Protein AF-A0A6L9GAB2-F1 (afdb_monomer_lite)

Foldseek 3Di:
DDPPPPPPPPPPDPVSVLVPDDPVVVVVVVVVVVVVVVVVVVVVVVVVVVVVLVVLVVVLVCVVPVPDPLVVVLVVCPPDNPHPVNVVSNVVVVVVVVVVVCVPDDPVCPVVVPD

Structure (mmCIF, N/CA/C/O backbone):
data_AF-A0A6L9GAB2-F1
#
_entry.id   AF-A0A6L9GAB2-F1
#
loop_
_atom_site.group_PDB
_atom_site.id
_atom_site.type_symbol
_atom_site.label_atom_id
_atom_site.label_alt_id
_atom_site.label_comp_id
_atom_site.label_asym_id
_atom_site.label_entity_id
_atom_site.label_seq_id
_atom_site.pdbx_PDB_ins_code
_atom_site.Cartn_x
_atom_site.Cartn_y
_atom_site.Cartn_z
_atom_site.occupancy
_atom_site.B_iso_or_equiv
_atom_site.auth_seq_id
_atom_site.auth_comp_id
_atom_site.auth_asym_id
_atom_site.auth_atom_id
_atom_site.pdbx_PDB_model_num
ATOM 1 N N . MET A 1 1 ? -29.663 -18.963 63.032 1.00 56.06 1 MET A N 1
ATOM 2 C CA . MET A 1 1 ? -29.479 -19.322 61.613 1.00 56.06 1 MET A CA 1
ATOM 3 C C . MET A 1 1 ? -28.757 -18.153 60.980 1.00 56.06 1 MET A C 1
ATOM 5 O O . MET A 1 1 ? -29.371 -17.106 60.821 1.00 56.06 1 MET A O 1
ATOM 9 N N . GLU A 1 2 ? -27.445 -18.265 60.782 1.00 55.28 2 GLU A N 1
ATOM 10 C CA . GLU A 1 2 ? -26.687 -17.200 60.122 1.00 55.28 2 GLU A CA 1
ATOM 11 C C . GLU A 1 2 ? -27.086 -17.131 58.642 1.00 55.28 2 GLU A C 1
ATOM 13 O O . GLU A 1 2 ? -27.168 -18.178 57.992 1.00 55.28 2 GLU A O 1
ATOM 18 N N . PRO A 1 3 ? -27.373 -15.938 58.095 1.00 65.50 3 PRO A N 1
ATOM 19 C CA . PRO A 1 3 ? -27.609 -15.794 56.672 1.00 65.50 3 PRO A CA 1
ATOM 20 C C . PRO A 1 3 ? -26.281 -16.012 55.947 1.00 65.50 3 PRO A C 1
ATOM 22 O O . PRO A 1 3 ? -25.336 -15.240 56.102 1.00 65.50 3 PRO A O 1
ATOM 25 N N . ILE A 1 4 ? -26.216 -17.080 55.156 1.00 66.50 4 ILE A N 1
ATOM 26 C CA . ILE A 1 4 ? -25.108 -17.346 54.242 1.00 66.50 4 ILE A CA 1
ATOM 27 C C . ILE A 1 4 ? -25.091 -16.180 53.252 1.00 66.50 4 ILE A C 1
ATOM 29 O O . ILE A 1 4 ? -25.965 -16.080 52.390 1.00 66.50 4 ILE A O 1
ATOM 33 N N . GLN A 1 5 ? -24.156 -15.245 53.423 1.00 61.53 5 GLN A N 1
ATOM 34 C CA . GLN A 1 5 ? -23.977 -14.167 52.462 1.00 61.53 5 GLN A CA 1
ATOM 35 C C . GLN A 1 5 ? -23.556 -14.803 51.140 1.00 61.53 5 GLN A C 1
ATOM 37 O O . GLN A 1 5 ? -22.504 -15.432 51.048 1.00 61.53 5 GLN A O 1
ATOM 42 N N . ALA A 1 6 ? -24.412 -14.684 50.127 1.00 66.25 6 ALA A N 1
ATOM 43 C CA . ALA A 1 6 ? -24.085 -15.103 48.779 1.00 66.25 6 ALA A CA 1
ATOM 44 C C . ALA A 1 6 ? -22.894 -14.266 48.296 1.00 66.25 6 ALA A C 1
ATOM 46 O O . ALA A 1 6 ? -23.041 -13.078 48.003 1.00 66.25 6 ALA A O 1
ATOM 47 N N . THR A 1 7 ? -21.712 -14.880 48.240 1.00 63.50 7 THR A N 1
ATOM 48 C CA . THR A 1 7 ? -20.529 -14.288 47.619 1.00 63.50 7 THR A CA 1
ATOM 49 C C . THR A 1 7 ? -20.879 -13.963 46.173 1.00 63.50 7 THR A C 1
ATOM 51 O O . THR A 1 7 ? -21.085 -14.866 45.363 1.00 63.50 7 THR A O 1
ATOM 54 N N . GLN A 1 8 ? -20.989 -12.673 45.854 1.00 65.94 8 GLN A N 1
ATOM 55 C CA . GLN A 1 8 ? -21.112 -12.211 44.476 1.00 65.94 8 GLN A CA 1
ATOM 56 C C . GLN A 1 8 ? -19.836 -12.642 43.750 1.00 65.94 8 GLN A C 1
ATOM 58 O O . GLN A 1 8 ? -18.757 -12.110 44.018 1.00 65.94 8 GLN A O 1
ATOM 63 N N . ALA A 1 9 ? -19.938 -13.652 42.887 1.00 65.31 9 ALA A N 1
ATOM 64 C CA . ALA A 1 9 ? -18.848 -14.018 42.003 1.00 65.31 9 ALA A CA 1
ATOM 65 C C . ALA A 1 9 ? -18.604 -12.821 41.079 1.00 65.31 9 ALA A C 1
ATOM 67 O O . ALA A 1 9 ? -19.455 -12.466 40.267 1.00 65.31 9 ALA A O 1
ATOM 68 N N . ILE A 1 10 ? -17.472 -12.144 41.258 1.00 65.56 10 ILE A N 1
ATOM 69 C CA . ILE A 1 10 ? -17.036 -11.116 40.319 1.00 65.56 10 ILE A CA 1
ATOM 70 C C . ILE A 1 10 ? -16.711 -11.858 39.023 1.00 65.56 10 ILE A C 1
ATOM 72 O O . ILE A 1 10 ? -15.697 -12.550 38.937 1.00 65.56 10 ILE A O 1
ATOM 76 N N . ASP A 1 11 ? -17.601 -11.763 38.038 1.00 66.94 11 ASP A N 1
ATOM 77 C CA . ASP A 1 11 ? -17.401 -12.383 36.733 1.00 66.94 11 ASP A CA 1
ATOM 78 C C . ASP A 1 11 ? -16.259 -11.671 35.999 1.00 66.94 11 ASP A C 1
ATOM 80 O O . ASP A 1 11 ? -16.435 -10.620 35.384 1.00 66.94 11 ASP A O 1
ATOM 84 N N . PHE A 1 12 ? -15.065 -12.264 36.026 1.00 71.19 12 PHE A N 1
ATOM 85 C CA . PHE A 1 12 ? -13.885 -11.805 35.282 1.00 71.19 12 PHE A CA 1
ATOM 86 C C . PHE A 1 12 ? -13.944 -12.180 33.791 1.00 71.19 12 PHE A C 1
ATOM 88 O O . PHE A 1 12 ? -12.955 -12.592 33.186 1.00 71.19 12 PHE A O 1
ATOM 95 N N . SER A 1 13 ? -15.112 -12.047 33.169 1.00 84.62 13 SER A N 1
ATOM 96 C CA . SER A 1 13 ? -15.239 -12.186 31.720 1.00 84.62 13 SER A CA 1
ATOM 97 C C . SER A 1 13 ? -14.665 -10.948 31.027 1.00 84.62 13 SER A C 1
ATOM 99 O O . SER A 1 13 ? -14.894 -9.821 31.471 1.00 84.62 13 SER A O 1
ATOM 101 N N . LEU A 1 14 ? -13.974 -11.127 29.894 1.00 84.50 14 LEU A N 1
ATOM 102 C CA . LEU A 1 14 ? -13.506 -10.013 29.052 1.00 84.50 14 LEU A CA 1
ATOM 103 C C . LEU A 1 14 ? -14.650 -9.052 28.701 1.00 84.50 14 LEU A C 1
ATOM 105 O O . LEU A 1 14 ? -14.459 -7.838 28.647 1.00 84.50 14 LEU A O 1
ATOM 109 N N . PHE A 1 15 ? -15.855 -9.595 28.515 1.00 86.38 15 PHE A N 1
ATOM 110 C CA . PHE A 1 15 ? -17.045 -8.801 28.246 1.00 86.38 15 PHE A CA 1
ATOM 111 C C . PHE A 1 15 ? -17.517 -8.016 29.478 1.00 86.38 15 PHE A C 1
ATOM 113 O O . PHE A 1 15 ? -17.904 -6.860 29.341 1.00 86.38 15 PHE A O 1
ATOM 120 N N . ALA A 1 16 ? -17.445 -8.600 30.678 1.00 86.56 16 ALA A N 1
ATOM 121 C CA . ALA A 1 16 ? -17.813 -7.924 31.924 1.00 86.56 16 ALA A CA 1
ATOM 122 C C . ALA A 1 16 ? -16.838 -6.780 32.253 1.00 86.56 16 ALA A C 1
ATOM 124 O O . ALA A 1 16 ? -17.270 -5.669 32.561 1.00 86.56 16 ALA A O 1
ATOM 125 N N . LEU A 1 17 ? -15.532 -7.010 32.072 1.00 86.69 17 LEU A N 1
ATOM 126 C CA . LEU A 1 17 ? -14.493 -5.982 32.194 1.00 86.69 17 LEU A CA 1
ATOM 127 C C . LEU A 1 17 ? -14.703 -4.844 31.186 1.00 86.69 17 LEU A C 1
ATOM 129 O O . LEU A 1 17 ? -14.606 -3.668 31.538 1.00 86.69 17 LEU A O 1
ATOM 133 N N . PHE A 1 18 ? -15.055 -5.178 29.941 1.00 87.19 18 PHE A N 1
ATOM 134 C CA . PHE A 1 18 ? -15.407 -4.177 28.938 1.00 87.19 18 PHE A CA 1
ATOM 135 C C . PHE A 1 18 ? -16.683 -3.413 29.315 1.00 87.19 18 PHE A C 1
ATOM 137 O O . PHE A 1 18 ? -16.717 -2.191 29.198 1.00 87.19 18 PHE A O 1
ATOM 144 N N . ALA A 1 19 ? -17.725 -4.093 29.800 1.00 86.75 19 ALA A N 1
ATOM 145 C CA . ALA A 1 19 ? -18.980 -3.469 30.209 1.00 86.75 19 ALA A CA 1
ATOM 146 C C . ALA A 1 19 ? -18.784 -2.490 31.379 1.00 86.75 19 ALA A C 1
ATOM 148 O O . ALA A 1 19 ? -19.368 -1.403 31.355 1.00 86.75 19 ALA A O 1
ATOM 149 N N . GLN A 1 20 ? -17.913 -2.827 32.334 1.00 89.44 20 GLN A N 1
ATOM 150 C CA . GLN A 1 20 ? -17.580 -1.992 33.489 1.00 89.44 20 GLN A CA 1
ATOM 151 C C . GLN A 1 20 ? -16.675 -0.795 33.141 1.00 89.44 20 GLN A C 1
ATOM 153 O O . GLN A 1 20 ? -16.656 0.194 33.874 1.00 89.44 20 GLN A O 1
ATOM 158 N N . ALA A 1 21 ? -15.950 -0.842 32.019 1.00 88.88 21 ALA A N 1
ATOM 159 C CA . ALA A 1 21 ? -15.080 0.249 31.594 1.00 88.88 21 ALA A CA 1
ATOM 160 C C . ALA A 1 21 ? -15.852 1.557 31.329 1.00 88.88 21 ALA A C 1
ATOM 162 O O . ALA A 1 21 ? -16.997 1.565 30.853 1.00 88.88 21 ALA A O 1
ATOM 163 N N . SER A 1 22 ? -15.189 2.685 31.597 1.00 93.38 22 SER A N 1
ATOM 164 C CA . SER A 1 22 ? -15.744 4.016 31.346 1.00 93.38 22 SER A CA 1
ATOM 165 C C . SER A 1 22 ? -15.998 4.247 29.852 1.00 93.38 22 SER A C 1
ATOM 167 O O . SER A 1 22 ? -15.357 3.645 28.985 1.00 93.38 22 SER A O 1
ATOM 169 N N . LEU A 1 23 ? -16.937 5.144 29.536 1.00 94.44 23 LEU A N 1
ATOM 170 C CA . LEU A 1 23 ? -17.308 5.452 28.151 1.00 94.44 23 LEU A CA 1
ATOM 171 C C . LEU A 1 23 ? -16.093 5.874 27.307 1.00 94.44 23 LEU A C 1
ATOM 173 O O . LEU A 1 23 ? -15.939 5.4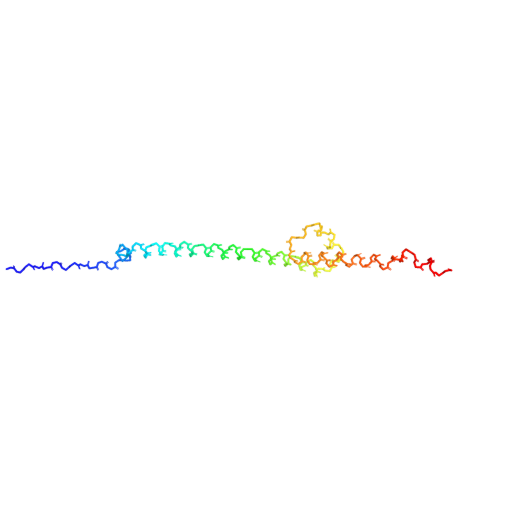15 26.178 1.00 94.44 23 LEU A O 1
ATOM 177 N N . THR A 1 24 ? -15.193 6.678 27.879 1.00 96.19 24 THR A N 1
ATOM 178 C CA . THR A 1 24 ? -13.957 7.122 27.219 1.00 96.19 24 THR A CA 1
ATOM 179 C C . THR A 1 24 ? -13.074 5.946 26.804 1.00 96.19 24 THR A C 1
ATOM 181 O O . THR A 1 24 ? -12.599 5.909 25.672 1.00 96.19 24 THR A O 1
ATOM 184 N N . VAL A 1 25 ? -12.888 4.952 27.681 1.00 95.56 25 VAL A N 1
ATOM 185 C CA . VAL A 1 25 ? -12.060 3.770 27.384 1.00 95.56 25 VAL A CA 1
ATOM 186 C C . VAL A 1 25 ? -12.663 2.961 26.241 1.00 95.56 25 VAL A C 1
ATOM 188 O O . VAL A 1 25 ? -11.947 2.573 25.320 1.00 95.56 25 VAL A O 1
ATOM 191 N N . LYS A 1 26 ? -13.985 2.766 26.245 1.00 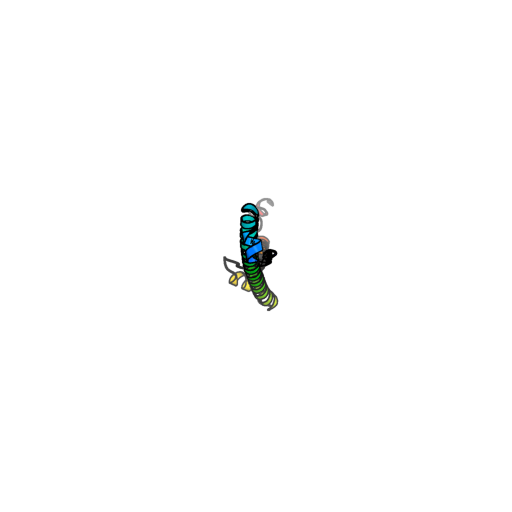94.06 26 LYS A N 1
ATOM 192 C CA . LYS A 1 26 ? -14.690 2.050 25.171 1.00 94.06 26 LYS A CA 1
ATOM 193 C C . LYS A 1 26 ? -14.483 2.721 23.812 1.00 94.06 26 LYS A C 1
ATOM 195 O O . LYS A 1 26 ? -14.190 2.034 22.837 1.00 94.06 26 LYS A O 1
ATOM 200 N N . ILE A 1 27 ? -14.573 4.053 23.752 1.00 96.88 27 ILE A N 1
ATOM 201 C CA . ILE A 1 27 ? -14.320 4.821 22.522 1.00 96.88 27 ILE A CA 1
ATOM 202 C C . ILE A 1 27 ? -12.881 4.613 22.044 1.00 96.88 27 ILE A C 1
ATOM 204 O O . ILE A 1 27 ? -12.670 4.298 20.874 1.00 96.88 27 ILE A O 1
ATOM 208 N N . VAL A 1 28 ? -11.895 4.731 22.941 1.00 97.12 28 VAL A N 1
ATOM 209 C CA . VAL A 1 28 ? -10.481 4.511 22.596 1.00 97.12 28 VAL A CA 1
ATOM 210 C C . VAL A 1 28 ? -10.271 3.102 22.045 1.00 97.12 28 VAL A C 1
ATOM 212 O O . VAL A 1 28 ? -9.649 2.952 20.998 1.00 97.12 28 VAL A O 1
ATOM 215 N N . MET A 1 29 ? -10.836 2.074 22.682 1.00 96.38 29 MET A N 1
ATOM 216 C CA . MET A 1 29 ? -10.733 0.693 22.201 1.00 96.38 29 MET A CA 1
ATOM 217 C C . MET A 1 29 ? -11.304 0.526 20.789 1.00 96.38 29 MET A C 1
ATOM 219 O O . MET A 1 29 ? -10.662 -0.097 19.946 1.00 96.38 29 MET A O 1
ATOM 223 N N . ILE A 1 30 ? -12.471 1.112 20.504 1.00 96.19 30 ILE A N 1
ATOM 224 C CA . ILE A 1 30 ? -13.079 1.062 19.166 1.00 96.19 30 ILE A CA 1
ATOM 225 C C . ILE A 1 30 ? -12.174 1.747 18.137 1.00 96.19 30 ILE A C 1
ATOM 227 O O . ILE A 1 30 ? -11.907 1.178 17.079 1.00 96.19 30 ILE A O 1
ATOM 231 N N . VAL A 1 31 ? -11.659 2.939 18.451 1.00 98.12 31 VAL A N 1
ATOM 232 C CA . VAL A 1 31 ? -10.747 3.673 17.561 1.00 98.12 31 VAL A CA 1
ATOM 233 C C . VAL A 1 31 ? -9.476 2.870 17.295 1.00 98.12 31 VAL A C 1
ATOM 235 O O . VAL A 1 31 ? -9.048 2.786 16.148 1.00 98.12 31 VAL A O 1
ATOM 238 N N . LEU A 1 32 ? -8.898 2.233 18.315 1.00 97.69 32 LEU A N 1
ATOM 239 C CA . LEU A 1 32 ? -7.705 1.398 18.162 1.00 97.69 32 LEU A CA 1
ATOM 240 C C . LEU A 1 32 ? -7.959 0.191 17.256 1.00 97.69 32 LEU A C 1
ATOM 242 O O . LEU A 1 32 ? -7.127 -0.123 16.405 1.00 97.69 32 LEU A O 1
ATOM 246 N N . VAL A 1 33 ? -9.113 -0.462 17.397 1.00 97.56 33 VAL A N 1
ATOM 247 C CA . VAL A 1 33 ? -9.499 -1.589 16.540 1.00 97.56 33 VAL A CA 1
ATOM 248 C C . VAL A 1 33 ? -9.652 -1.132 15.088 1.00 97.56 33 VAL A C 1
ATOM 250 O O . VAL A 1 33 ? -9.059 -1.732 14.192 1.00 97.56 33 VAL A O 1
ATOM 253 N N . LEU A 1 34 ? -10.370 -0.032 14.843 1.00 98.31 34 LEU A N 1
ATOM 254 C CA . LEU A 1 34 ? -10.527 0.529 13.497 1.00 98.31 34 LEU A CA 1
ATOM 255 C C . LEU A 1 34 ? -9.183 0.955 12.893 1.00 98.31 34 LEU A C 1
ATOM 257 O O . LEU A 1 34 ? -8.904 0.644 11.736 1.00 98.31 34 LEU A O 1
ATOM 261 N N . ALA A 1 35 ? -8.326 1.608 13.680 1.00 98.12 35 ALA A N 1
ATOM 262 C CA . ALA A 1 35 ? -6.987 2.001 13.259 1.00 98.12 35 ALA A CA 1
ATOM 263 C C . ALA A 1 35 ? -6.114 0.784 12.916 1.00 98.12 35 ALA A C 1
ATOM 265 O O . ALA A 1 35 ? -5.354 0.834 11.952 1.00 98.12 35 ALA A O 1
ATOM 266 N N . SER A 1 36 ? -6.253 -0.324 13.650 1.00 98.00 36 SER A N 1
ATOM 267 C CA . SER A 1 36 ? -5.547 -1.575 13.359 1.00 98.00 36 SER A CA 1
ATOM 268 C C . SER A 1 36 ? -5.955 -2.154 12.002 1.00 98.00 36 SER A C 1
ATOM 270 O O . SER A 1 36 ? -5.092 -2.443 11.170 1.00 98.00 36 SER A O 1
ATOM 272 N N . PHE A 1 37 ? -7.262 -2.243 11.732 1.00 97.94 37 PHE A N 1
ATOM 273 C CA . PHE A 1 37 ? -7.762 -2.681 10.426 1.00 97.94 37 PHE A CA 1
ATOM 274 C C . PHE A 1 37 ? -7.309 -1.748 9.298 1.00 97.94 37 PHE A C 1
ATOM 276 O O . PHE A 1 37 ? -6.887 -2.213 8.238 1.00 97.94 37 PHE A O 1
ATOM 283 N N . TRP A 1 38 ? -7.336 -0.435 9.537 1.00 98.19 38 TRP A N 1
ATOM 284 C CA . TRP A 1 38 ? -6.895 0.563 8.565 1.00 98.19 38 TRP A CA 1
ATOM 285 C C . TRP A 1 38 ? -5.402 0.443 8.244 1.00 98.19 38 TRP A C 1
ATOM 287 O O . TRP A 1 38 ? -5.006 0.475 7.078 1.00 98.19 38 TRP A O 1
ATOM 297 N N . ALA A 1 39 ? -4.567 0.245 9.265 1.00 97.88 39 ALA A N 1
ATOM 298 C CA . ALA A 1 39 ? -3.137 0.035 9.092 1.00 97.88 39 ALA A CA 1
ATOM 299 C C . ALA A 1 39 ? -2.858 -1.213 8.243 1.00 97.88 39 ALA A C 1
ATOM 301 O O . ALA A 1 39 ? -2.082 -1.143 7.291 1.00 97.88 39 ALA A O 1
ATOM 302 N N . TRP A 1 40 ? -3.541 -2.327 8.516 1.00 97.81 40 TRP A N 1
ATOM 303 C CA . TRP A 1 40 ? -3.417 -3.548 7.716 1.00 97.81 40 TRP A CA 1
ATOM 304 C C . TRP A 1 40 ? -3.855 -3.362 6.261 1.00 97.81 40 TRP A C 1
ATOM 306 O O . TRP A 1 40 ? -3.166 -3.834 5.355 1.00 97.81 40 TRP A O 1
ATOM 316 N N . ALA A 1 41 ? -4.942 -2.628 6.015 1.00 96.94 41 ALA A N 1
ATOM 317 C CA . ALA A 1 41 ? -5.380 -2.307 4.659 1.00 96.94 41 ALA A CA 1
ATOM 318 C C . ALA A 1 41 ? -4.310 -1.514 3.886 1.00 96.94 41 ALA A C 1
ATOM 320 O O . ALA A 1 41 ? -3.993 -1.851 2.742 1.00 96.94 41 ALA A O 1
ATOM 321 N N . ILE A 1 42 ? -3.695 -0.510 4.524 1.00 97.06 42 ILE A N 1
ATOM 322 C CA . ILE A 1 42 ? -2.590 0.260 3.934 1.00 97.06 42 ILE A CA 1
ATOM 323 C C . ILE A 1 42 ? -1.381 -0.638 3.665 1.00 97.06 42 ILE A C 1
ATOM 325 O O . ILE A 1 42 ? -0.796 -0.556 2.583 1.00 97.06 42 ILE A O 1
ATOM 329 N N . ILE A 1 43 ? -1.006 -1.498 4.617 1.00 96.75 43 ILE A N 1
ATOM 330 C CA . ILE A 1 43 ? 0.127 -2.421 4.465 1.00 96.75 43 ILE A CA 1
ATOM 331 C C . ILE A 1 43 ? -0.079 -3.297 3.227 1.00 96.75 43 ILE A C 1
ATOM 333 O O . ILE A 1 43 ? 0.791 -3.340 2.360 1.00 96.75 43 ILE A O 1
ATOM 337 N N . ILE A 1 44 ? -1.247 -3.928 3.087 1.00 96.81 44 ILE A N 1
ATOM 338 C CA . ILE A 1 44 ? -1.560 -4.787 1.937 1.00 96.81 44 ILE A CA 1
ATOM 339 C C . ILE A 1 44 ? -1.525 -3.987 0.631 1.00 96.81 44 ILE A C 1
ATOM 341 O O . ILE A 1 44 ? -0.886 -4.411 -0.333 1.00 96.81 44 ILE A O 1
ATOM 345 N N . GLN A 1 45 ? -2.144 -2.803 0.598 1.00 96.19 45 GLN A N 1
ATOM 346 C CA . GLN A 1 45 ? -2.137 -1.949 -0.590 1.00 96.19 45 GLN A CA 1
ATOM 347 C C . GLN A 1 45 ? -0.707 -1.579 -1.015 1.00 96.19 45 GLN A C 1
ATOM 349 O O . GLN A 1 45 ? -0.374 -1.636 -2.200 1.00 96.19 45 GLN A O 1
ATOM 354 N N . LYS A 1 46 ? 0.159 -1.232 -0.056 1.00 94.56 46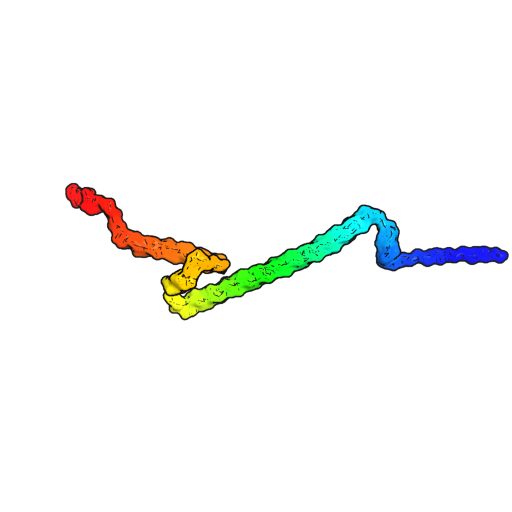 LYS A N 1
ATOM 355 C CA . LYS A 1 46 ? 1.562 -0.892 -0.324 1.00 94.56 46 LYS A CA 1
ATOM 356 C C . LYS A 1 46 ? 2.375 -2.098 -0.779 1.00 94.56 46 LYS A C 1
ATOM 358 O O . LYS A 1 46 ? 3.174 -1.947 -1.699 1.00 94.56 46 LYS A O 1
ATOM 363 N N . LEU A 1 47 ? 2.150 -3.278 -0.203 1.00 95.50 47 LEU A N 1
ATOM 364 C CA . LEU A 1 47 ? 2.806 -4.514 -0.636 1.00 95.50 47 LEU A CA 1
ATOM 365 C C . LEU A 1 47 ? 2.456 -4.854 -2.089 1.00 95.50 47 LEU A C 1
ATOM 367 O O . LEU A 1 47 ? 3.357 -5.138 -2.877 1.00 95.50 47 LEU A O 1
ATOM 371 N N . ILE A 1 48 ? 1.177 -4.755 -2.467 1.00 94.38 48 ILE A N 1
ATOM 372 C CA . ILE A 1 48 ? 0.729 -4.986 -3.849 1.00 94.38 48 ILE A CA 1
ATOM 373 C C . ILE A 1 48 ? 1.347 -3.951 -4.796 1.00 94.38 48 ILE A C 1
ATOM 375 O O . ILE A 1 48 ? 1.905 -4.320 -5.828 1.00 94.38 48 ILE A O 1
ATOM 379 N N . ALA A 1 49 ? 1.300 -2.665 -4.437 1.00 92.25 49 ALA A N 1
ATOM 380 C CA . ALA A 1 49 ? 1.872 -1.596 -5.254 1.00 92.25 49 ALA A CA 1
ATOM 381 C C . ALA A 1 49 ? 3.386 -1.773 -5.465 1.00 92.25 49 ALA A C 1
ATOM 383 O O . ALA A 1 49 ? 3.885 -1.603 -6.577 1.00 92.25 49 ALA A O 1
ATOM 384 N N . TYR A 1 50 ? 4.116 -2.159 -4.415 1.00 91.31 50 TYR A N 1
ATOM 385 C CA . TYR A 1 50 ? 5.551 -2.416 -4.495 1.00 91.31 50 TYR A CA 1
ATOM 386 C C . TYR A 1 50 ? 5.867 -3.651 -5.347 1.00 91.31 50 TYR A C 1
ATOM 388 O O . TYR A 1 50 ? 6.770 -3.611 -6.184 1.00 91.31 50 TYR A O 1
ATOM 396 N N . ALA A 1 51 ? 5.108 -4.737 -5.180 1.00 90.69 51 ALA A N 1
ATOM 397 C CA . ALA A 1 51 ? 5.265 -5.945 -5.983 1.00 90.69 51 ALA A CA 1
ATOM 398 C C . ALA A 1 51 ? 5.015 -5.678 -7.476 1.00 90.69 51 ALA A C 1
ATOM 400 O O . ALA A 1 51 ? 5.816 -6.108 -8.306 1.00 90.69 51 ALA A O 1
ATOM 401 N N . ALA A 1 52 ? 3.966 -4.919 -7.811 1.00 88.12 52 ALA A N 1
ATOM 402 C CA . ALA A 1 52 ? 3.669 -4.518 -9.185 1.00 88.12 52 ALA A CA 1
ATOM 403 C C . ALA A 1 52 ? 4.809 -3.679 -9.786 1.00 88.12 52 ALA A C 1
ATOM 405 O O . ALA A 1 52 ? 5.351 -4.038 -10.831 1.00 88.12 52 ALA A O 1
ATOM 406 N N . ALA A 1 53 ? 5.261 -2.637 -9.077 1.00 87.19 53 ALA A N 1
ATOM 407 C CA . ALA A 1 53 ? 6.371 -1.796 -9.526 1.00 87.19 53 ALA A CA 1
ATOM 408 C C . ALA A 1 53 ? 7.666 -2.599 -9.747 1.00 87.19 53 ALA A C 1
ATOM 410 O O . ALA A 1 53 ? 8.384 -2.382 -10.725 1.00 87.19 53 ALA A O 1
ATOM 411 N N . ARG A 1 54 ? 7.959 -3.565 -8.866 1.00 87.19 54 ARG A N 1
ATOM 412 C CA . ARG A 1 54 ? 9.129 -4.442 -9.003 1.00 87.19 54 ARG A CA 1
ATOM 413 C C . ARG A 1 54 ? 8.996 -5.411 -10.176 1.00 87.19 54 ARG A C 1
ATOM 415 O O . ARG A 1 54 ? 9.986 -5.684 -10.856 1.00 87.19 54 ARG A O 1
ATOM 422 N N . GLN A 1 55 ? 7.796 -5.929 -10.429 1.00 86.50 55 GLN A N 1
ATOM 423 C CA . GLN A 1 55 ? 7.545 -6.791 -11.577 1.00 86.50 55 GLN A CA 1
ATOM 424 C C . GLN A 1 55 ? 7.744 -6.029 -12.891 1.00 86.50 55 GLN A C 1
ATOM 426 O O . GLN A 1 55 ? 8.415 -6.553 -13.783 1.00 86.50 55 GLN A O 1
ATOM 431 N N . ASP A 1 56 ? 7.227 -4.805 -12.989 1.00 85.31 56 ASP A N 1
ATOM 432 C CA . ASP A 1 56 ? 7.381 -3.945 -14.165 1.00 85.31 56 ASP A CA 1
ATOM 433 C C . ASP A 1 56 ? 8.851 -3.605 -14.424 1.00 85.31 56 ASP A C 1
ATOM 435 O O . ASP A 1 56 ? 9.342 -3.823 -15.533 1.00 85.31 56 ASP A O 1
ATOM 439 N N . ALA A 1 57 ? 9.591 -3.208 -13.384 1.00 84.44 57 ALA A N 1
ATOM 440 C CA . ALA A 1 57 ? 11.033 -2.983 -13.483 1.00 84.44 57 ALA A CA 1
ATOM 441 C C . ALA A 1 57 ? 11.771 -4.234 -13.992 1.00 84.44 57 ALA A C 1
ATOM 443 O O . ALA A 1 57 ? 12.531 -4.154 -14.952 1.00 84.44 57 ALA A O 1
ATOM 444 N N . SER A 1 58 ? 11.463 -5.419 -13.449 1.00 86.19 58 SER A N 1
ATOM 445 C CA . SER A 1 58 ? 12.107 -6.667 -13.884 1.00 86.19 58 SER A CA 1
ATOM 446 C C . SER A 1 58 ? 11.832 -7.020 -15.353 1.00 86.19 58 SER A C 1
ATOM 448 O O . SER A 1 58 ? 12.652 -7.676 -15.997 1.00 86.19 58 SER A O 1
ATOM 450 N N . ARG A 1 59 ? 10.656 -6.649 -15.887 1.00 84.81 59 ARG A N 1
ATOM 451 C CA . ARG A 1 59 ? 10.310 -6.877 -17.298 1.00 84.81 59 ARG A CA 1
ATOM 452 C C . ARG A 1 59 ? 11.132 -5.969 -18.198 1.00 84.81 59 ARG A C 1
ATOM 454 O O . ARG A 1 59 ? 11.621 -6.454 -19.214 1.00 84.81 59 ARG A O 1
ATOM 461 N N . PHE A 1 60 ? 11.267 -4.700 -17.822 1.00 84.69 60 PHE A N 1
ATOM 462 C CA . PHE A 1 60 ? 12.116 -3.755 -18.534 1.00 84.69 60 PHE A CA 1
ATOM 463 C C . PHE A 1 60 ? 13.576 -4.213 -18.516 1.00 84.69 60 PHE A C 1
ATOM 465 O O . PHE A 1 60 ? 14.164 -4.354 -19.584 1.00 84.69 60 PHE A O 1
ATOM 472 N N . ASP A 1 61 ? 14.113 -4.565 -17.344 1.00 85.69 61 ASP A N 1
ATOM 473 C CA . ASP A 1 61 ? 15.502 -5.014 -17.206 1.00 85.69 61 ASP A CA 1
ATOM 474 C C . ASP A 1 61 ? 15.798 -6.198 -18.131 1.00 85.69 61 ASP A C 1
ATOM 476 O O . ASP A 1 61 ? 16.764 -6.169 -18.883 1.00 85.69 61 ASP A O 1
ATOM 480 N N . ARG A 1 62 ? 14.940 -7.226 -18.166 1.00 85.88 62 ARG A N 1
ATOM 481 C CA . ARG A 1 62 ? 15.156 -8.376 -19.064 1.00 85.88 62 ARG A CA 1
ATOM 482 C C . ARG A 1 62 ? 15.224 -7.995 -20.545 1.00 85.88 62 ARG A C 1
ATOM 484 O O . ARG A 1 62 ? 15.970 -8.640 -21.269 1.00 85.88 62 ARG A O 1
ATOM 491 N N . ARG A 1 63 ? 14.456 -6.994 -20.990 1.00 82.50 63 ARG A N 1
ATOM 492 C CA . ARG A 1 63 ? 14.503 -6.497 -22.379 1.00 82.50 63 ARG A CA 1
ATOM 493 C C . ARG A 1 63 ? 15.736 -5.636 -22.627 1.00 82.50 63 ARG A C 1
ATOM 495 O O . ARG A 1 63 ? 16.361 -5.740 -23.670 1.00 82.50 63 ARG A O 1
ATOM 502 N N . PHE A 1 64 ? 16.117 -4.820 -21.651 1.00 82.19 64 PHE A N 1
ATOM 503 C CA . PHE A 1 64 ? 17.349 -4.043 -21.722 1.00 82.19 64 PHE A CA 1
ATOM 504 C C . PHE A 1 64 ? 18.580 -4.960 -21.843 1.00 82.19 64 PHE A C 1
ATOM 506 O O . PHE A 1 64 ? 19.467 -4.718 -22.653 1.00 82.19 64 PHE A O 1
ATOM 513 N N . TRP A 1 65 ? 18.597 -6.068 -21.097 1.00 82.75 65 TRP A N 1
ATOM 514 C CA . TRP A 1 65 ? 19.684 -7.050 -21.109 1.00 82.75 65 TRP A CA 1
ATOM 515 C C . TRP A 1 65 ? 19.572 -8.120 -22.206 1.00 82.75 65 TRP A C 1
ATOM 517 O O . TRP A 1 65 ? 20.489 -8.928 -22.339 1.00 82.75 65 TRP A O 1
ATOM 527 N N . SER A 1 66 ? 18.498 -8.157 -23.006 1.00 79.94 66 SER A N 1
ATOM 528 C CA . SER A 1 66 ? 18.353 -9.159 -24.077 1.00 79.94 66 SER A CA 1
ATOM 529 C C . SER A 1 66 ? 19.184 -8.857 -25.326 1.00 79.94 66 SER A C 1
ATOM 531 O O . SER A 1 66 ? 19.158 -9.647 -26.266 1.00 79.94 66 SER A O 1
ATOM 533 N N . GLY A 1 67 ? 19.921 -7.740 -25.345 1.00 75.00 67 GLY A N 1
ATOM 534 C CA . GLY A 1 67 ? 20.766 -7.342 -26.475 1.00 75.00 67 GLY A CA 1
ATOM 535 C C . GLY A 1 67 ? 19.986 -6.782 -27.668 1.00 75.00 67 GLY A C 1
ATOM 536 O O . GLY A 1 67 ? 20.539 -6.685 -28.759 1.00 75.00 67 GLY A O 1
ATOM 537 N N . GLU A 1 68 ? 18.712 -6.426 -27.474 1.00 77.69 68 GLU A N 1
ATOM 538 C CA . GLU A 1 68 ? 17.933 -5.686 -28.473 1.00 77.69 68 GLU A CA 1
ATOM 539 C C . GLU A 1 68 ? 18.511 -4.256 -28.580 1.00 77.69 68 GLU A C 1
ATOM 541 O O . GLU A 1 68 ? 18.884 -3.683 -27.548 1.00 77.69 68 GLU A O 1
ATOM 546 N N . PRO A 1 69 ? 18.628 -3.666 -29.786 1.00 80.94 69 PRO A N 1
ATOM 547 C CA . PRO A 1 69 ? 19.136 -2.306 -29.939 1.00 80.94 69 PRO A CA 1
ATOM 548 C C . PRO A 1 69 ? 18.352 -1.313 -29.072 1.00 80.94 69 PRO A C 1
ATOM 550 O O . PRO A 1 69 ? 17.121 -1.332 -29.043 1.00 80.94 69 PRO A O 1
ATOM 553 N N . LEU A 1 70 ? 19.062 -0.426 -28.366 1.00 78.38 70 LEU A N 1
ATOM 554 C CA . LEU A 1 70 ? 18.439 0.534 -27.443 1.00 78.38 70 LEU A CA 1
ATOM 555 C C . LEU A 1 70 ? 17.453 1.468 -28.160 1.00 78.38 70 LEU A C 1
ATOM 557 O O . LEU A 1 70 ? 16.454 1.871 -27.567 1.00 78.38 70 LEU A O 1
ATOM 561 N N . ASP A 1 71 ? 17.713 1.777 -29.430 1.00 79.44 71 ASP A N 1
ATOM 562 C CA . ASP A 1 71 ? 16.806 2.551 -30.275 1.00 79.44 71 ASP A CA 1
ATOM 563 C C . ASP A 1 71 ? 15.469 1.838 -30.509 1.00 79.44 71 ASP A C 1
ATOM 565 O O . ASP A 1 71 ? 14.418 2.446 -30.307 1.00 79.44 71 ASP A O 1
ATOM 569 N N . ASP A 1 72 ? 15.491 0.538 -30.814 1.00 81.75 72 ASP A N 1
ATOM 570 C CA . ASP A 1 72 ? 14.273 -0.264 -30.981 1.00 81.75 72 ASP A CA 1
ATOM 571 C C . ASP A 1 72 ? 13.502 -0.391 -29.659 1.00 81.75 72 ASP A C 1
ATOM 573 O O . ASP A 1 72 ? 12.267 -0.356 -29.632 1.00 81.75 72 ASP A O 1
ATOM 577 N N . LEU A 1 73 ? 14.221 -0.521 -28.536 1.00 82.69 73 LEU A N 1
ATOM 578 C CA . LEU A 1 73 ? 13.618 -0.562 -27.203 1.00 82.69 73 LEU A CA 1
ATOM 579 C C . LEU A 1 73 ? 12.925 0.764 -26.857 1.00 82.69 73 LEU A C 1
ATOM 581 O O . LEU A 1 73 ? 11.845 0.755 -26.263 1.00 82.69 73 LEU A O 1
ATOM 585 N N . TYR A 1 74 ? 13.528 1.891 -27.241 1.00 82.62 74 TYR A N 1
ATOM 586 C CA . TYR A 1 74 ? 12.957 3.223 -27.071 1.00 82.62 74 TYR A CA 1
ATOM 587 C C . TYR A 1 74 ? 11.715 3.425 -27.947 1.00 82.62 74 TYR A C 1
ATOM 589 O O . TYR A 1 74 ? 10.672 3.840 -27.438 1.00 82.62 74 TYR A O 1
ATOM 597 N N . ASP A 1 75 ? 11.776 3.049 -29.225 1.00 82.50 75 ASP A N 1
ATOM 598 C CA . ASP A 1 75 ? 10.656 3.213 -30.158 1.00 82.50 75 ASP A CA 1
ATOM 599 C C . ASP A 1 75 ? 9.438 2.357 -29.764 1.00 82.50 75 ASP A C 1
ATOM 601 O O . ASP A 1 75 ? 8.290 2.773 -29.933 1.00 82.50 75 ASP A O 1
ATOM 605 N N . ARG A 1 76 ? 9.660 1.191 -29.141 1.00 80.62 76 ARG A N 1
ATOM 606 C CA . ARG A 1 76 ? 8.587 0.338 -28.593 1.00 80.62 76 ARG A CA 1
ATOM 607 C C . ARG A 1 76 ? 7.964 0.859 -27.301 1.00 80.62 76 ARG A C 1
ATOM 609 O O . ARG A 1 76 ? 6.838 0.476 -26.979 1.00 80.62 76 ARG A O 1
ATOM 616 N N . LEU A 1 77 ? 8.684 1.680 -26.539 1.00 78.00 77 LEU A N 1
ATOM 617 C CA . LEU A 1 77 ? 8.185 2.264 -25.293 1.00 78.00 77 LEU A CA 1
ATOM 618 C C . LEU A 1 77 ? 7.095 3.313 -25.562 1.00 78.00 77 LEU A C 1
ATOM 620 O O . LEU A 1 77 ? 6.182 3.481 -24.748 1.00 78.00 77 LEU A O 1
ATOM 624 N N . GLY A 1 78 ? 7.159 3.962 -26.730 1.00 70.69 78 GLY A N 1
ATOM 625 C CA . GLY A 1 78 ? 6.198 4.966 -27.173 1.00 70.69 78 GLY A CA 1
ATOM 626 C C . GLY A 1 78 ? 6.082 6.154 -26.210 1.00 70.69 78 GLY A C 1
ATOM 627 O O . GLY A 1 78 ? 6.978 6.443 -25.422 1.00 70.69 78 GLY A O 1
ATOM 628 N N . ASP A 1 79 ? 4.935 6.835 -26.247 1.00 66.31 79 ASP A N 1
ATOM 629 C CA . ASP A 1 79 ? 4.717 8.115 -25.548 1.00 66.31 79 ASP A CA 1
ATOM 630 C C . ASP A 1 79 ? 4.369 7.981 -24.048 1.00 66.31 79 ASP A C 1
ATOM 632 O O . ASP A 1 79 ? 4.151 8.974 -23.349 1.00 66.31 79 ASP A O 1
ATOM 636 N N . ARG A 1 80 ? 4.242 6.751 -23.527 1.00 65.50 80 ARG A N 1
ATOM 637 C CA . ARG A 1 80 ? 3.758 6.494 -22.157 1.00 65.50 80 ARG A CA 1
ATOM 638 C C . ARG A 1 80 ? 4.524 5.372 -21.448 1.00 65.50 80 ARG A C 1
ATOM 640 O O . ARG A 1 80 ? 3.956 4.298 -21.228 1.00 65.50 80 ARG A O 1
ATOM 647 N N . PRO A 1 81 ? 5.769 5.632 -21.013 1.00 72.81 81 PRO A N 1
ATOM 648 C CA . PRO A 1 81 ? 6.485 4.738 -20.106 1.00 72.81 81 PRO A CA 1
ATOM 649 C C . PRO A 1 81 ? 5.702 4.559 -18.795 1.00 72.81 81 PRO A C 1
ATOM 651 O O . PRO A 1 81 ? 5.339 5.535 -18.130 1.00 72.81 81 PRO A O 1
ATOM 654 N N . LYS A 1 82 ? 5.413 3.305 -18.432 1.00 72.00 82 LYS A N 1
ATOM 655 C CA . LYS A 1 82 ? 4.588 2.944 -17.265 1.00 72.00 82 LYS A CA 1
ATOM 656 C C . LYS A 1 82 ? 5.443 2.754 -16.015 1.00 72.00 82 LYS A C 1
ATOM 658 O O . LYS A 1 82 ? 5.007 3.096 -14.917 1.00 72.00 82 LYS A O 1
ATOM 663 N N . GLY A 1 83 ? 6.660 2.236 -16.184 1.00 79.75 83 GLY A N 1
ATOM 664 C CA . GLY A 1 83 ? 7.621 2.010 -15.105 1.00 79.75 83 GLY A CA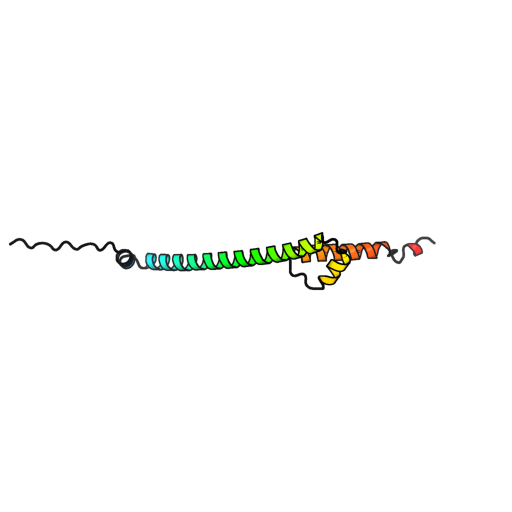 1
ATOM 665 C C . GLY A 1 83 ? 8.504 3.224 -14.802 1.00 79.75 83 GLY A C 1
ATOM 666 O O . GLY A 1 83 ? 8.784 4.054 -15.665 1.00 79.75 83 GLY A O 1
ATOM 667 N N . ALA A 1 84 ? 9.009 3.320 -13.569 1.00 80.94 84 ALA A N 1
ATOM 668 C CA . ALA A 1 84 ? 9.980 4.356 -13.203 1.00 80.94 84 ALA A CA 1
ATOM 669 C C . ALA A 1 84 ? 11.301 4.220 -13.989 1.00 80.94 84 ALA A C 1
ATOM 671 O O . ALA A 1 84 ? 11.840 5.222 -14.452 1.00 80.94 84 ALA A O 1
ATOM 672 N N . SER A 1 85 ? 11.785 2.990 -14.191 1.00 80.81 85 SER A N 1
ATOM 673 C CA . SER A 1 85 ? 12.974 2.694 -15.005 1.00 80.81 85 SER A CA 1
ATOM 674 C C . SER A 1 85 ? 12.770 3.065 -16.475 1.00 80.81 85 SER A C 1
ATOM 676 O O . SER A 1 85 ? 13.619 3.729 -17.061 1.00 80.81 85 SER A O 1
ATOM 678 N N . GLU A 1 86 ? 11.604 2.732 -17.034 1.00 83.81 86 GLU A N 1
ATOM 679 C CA . GLU A 1 86 ? 11.203 3.101 -18.398 1.00 83.81 86 GLU A CA 1
ATOM 680 C C . GLU A 1 86 ? 11.220 4.622 -18.608 1.00 83.81 86 GLU A C 1
ATOM 682 O O . GLU A 1 86 ? 11.707 5.104 -19.626 1.00 83.81 86 GLU A O 1
ATOM 687 N N . ARG A 1 87 ? 10.738 5.396 -17.626 1.00 84.94 87 ARG A N 1
ATOM 688 C CA . ARG A 1 87 ? 10.743 6.867 -17.679 1.00 84.94 87 ARG A CA 1
ATOM 689 C C . ARG A 1 87 ? 12.153 7.451 -17.687 1.00 84.94 87 ARG A C 1
ATOM 691 O O . ARG A 1 87 ? 12.410 8.390 -18.434 1.00 84.94 87 ARG A O 1
AT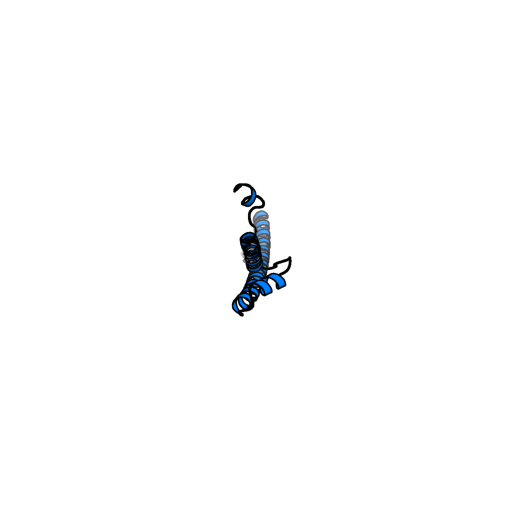OM 698 N N . ILE A 1 88 ? 13.047 6.912 -16.855 1.00 85.50 88 ILE A N 1
ATOM 699 C CA . ILE A 1 88 ? 14.449 7.351 -16.790 1.00 85.50 88 ILE A CA 1
ATOM 700 C C . ILE A 1 88 ? 15.162 7.012 -18.104 1.00 85.50 88 ILE A C 1
ATOM 702 O O . ILE A 1 88 ? 15.847 7.864 -18.664 1.00 85.50 88 ILE A O 1
ATOM 706 N N . PHE A 1 89 ? 14.949 5.803 -18.630 1.00 86.12 89 PHE A N 1
ATOM 707 C CA . PHE A 1 89 ? 15.504 5.377 -19.913 1.00 86.12 89 PHE A CA 1
ATOM 708 C C . PHE A 1 89 ? 15.011 6.248 -21.074 1.00 86.12 89 PHE A C 1
ATOM 710 O O . PHE A 1 89 ? 15.823 6.741 -21.852 1.00 86.12 89 PHE A O 1
ATOM 717 N N . ALA A 1 90 ? 13.700 6.499 -21.157 1.00 86.44 90 ALA A N 1
ATOM 718 C CA . ALA A 1 90 ? 13.126 7.358 -22.187 1.00 86.44 90 ALA A CA 1
ATOM 719 C C . ALA A 1 90 ? 13.715 8.775 -22.141 1.00 86.44 90 ALA A C 1
ATOM 721 O O . ALA A 1 90 ? 14.092 9.318 -23.178 1.00 86.44 90 ALA A O 1
ATOM 722 N N . ALA A 1 91 ? 13.854 9.356 -20.946 1.00 85.75 91 ALA A N 1
ATOM 723 C CA . ALA A 1 91 ? 14.472 10.669 -20.779 1.00 85.75 91 ALA A CA 1
ATOM 724 C C . ALA A 1 91 ? 15.937 10.683 -21.259 1.00 85.75 91 ALA A C 1
ATOM 726 O O . ALA A 1 91 ? 16.332 11.600 -21.977 1.00 85.75 91 ALA A O 1
ATOM 727 N N . GLY A 1 92 ? 16.720 9.650 -20.927 1.00 86.25 92 GLY A N 1
ATOM 728 C CA . GLY A 1 92 ? 18.111 9.523 -21.374 1.00 86.25 92 GLY A CA 1
ATOM 729 C C . GLY A 1 92 ? 18.247 9.356 -22.890 1.00 86.25 92 GLY A C 1
ATOM 730 O O . GLY A 1 92 ? 19.031 10.062 -23.517 1.00 86.25 92 GLY A O 1
ATOM 731 N N . MET A 1 93 ? 17.444 8.477 -23.497 1.00 86.62 93 MET A N 1
ATOM 732 C CA . MET A 1 93 ? 17.449 8.248 -24.948 1.00 86.62 93 MET A CA 1
ATOM 733 C C . MET A 1 93 ? 16.963 9.463 -25.740 1.00 86.62 93 MET A C 1
ATOM 735 O O . MET A 1 93 ? 17.486 9.738 -26.818 1.00 86.62 93 MET A O 1
ATOM 739 N N . THR A 1 94 ? 16.003 10.222 -25.201 1.00 86.00 94 THR A N 1
ATOM 740 C CA . THR A 1 94 ? 15.553 11.489 -25.801 1.00 86.00 94 THR A CA 1
ATOM 741 C C . THR A 1 94 ? 16.716 12.472 -25.909 1.00 86.00 94 THR A C 1
ATOM 743 O O . THR A 1 94 ? 16.921 13.071 -26.964 1.00 86.00 94 THR A O 1
ATOM 746 N N . GLU A 1 95 ? 17.488 12.627 -24.832 1.00 84.94 95 GLU A N 1
ATOM 747 C CA . GLU A 1 95 ? 18.613 13.560 -24.805 1.00 84.94 95 GLU A CA 1
ATOM 748 C C . GLU A 1 95 ? 19.782 13.071 -25.669 1.00 84.94 95 GLU A C 1
ATOM 750 O O . GLU A 1 95 ? 20.358 13.853 -26.418 1.00 84.94 95 GLU A O 1
ATOM 755 N N . TRP A 1 96 ? 20.075 11.769 -25.662 1.00 84.06 96 TRP A N 1
ATOM 756 C CA . TRP A 1 96 ? 21.083 11.175 -26.543 1.00 84.06 96 TRP A CA 1
ATOM 757 C C . TRP A 1 96 ? 20.733 11.334 -28.031 1.00 84.06 96 TRP A C 1
ATOM 759 O O . TRP A 1 96 ? 21.578 11.747 -28.821 1.00 84.06 96 TRP A O 1
ATOM 769 N N . ARG A 1 97 ? 19.471 11.097 -28.427 1.00 82.69 97 ARG A N 1
ATOM 770 C CA . ARG A 1 97 ? 19.006 11.344 -29.806 1.00 82.69 97 ARG A CA 1
ATOM 771 C C . ARG A 1 97 ? 19.037 12.827 -30.175 1.00 82.69 97 ARG A C 1
ATOM 773 O O . ARG A 1 97 ? 19.219 13.153 -31.348 1.00 82.69 97 ARG A O 1
ATOM 780 N N . ARG A 1 98 ? 18.831 13.725 -29.205 1.00 81.38 98 ARG A N 1
ATOM 781 C CA . ARG A 1 98 ? 18.958 15.173 -29.405 1.00 81.38 98 ARG A CA 1
ATOM 782 C C . ARG A 1 98 ? 20.418 15.559 -29.645 1.00 81.38 98 ARG A C 1
ATOM 784 O O . ARG A 1 98 ? 20.678 16.229 -30.636 1.00 81.38 98 ARG A O 1
ATOM 791 N N . SER A 1 99 ? 21.354 15.087 -28.818 1.00 79.19 99 SER A N 1
ATOM 792 C CA . SER A 1 99 ? 22.783 15.395 -28.973 1.00 79.19 99 SER A CA 1
ATOM 793 C C . SER A 1 99 ? 23.392 14.772 -30.232 1.00 79.19 99 SER A C 1
ATOM 795 O O . SER A 1 99 ? 24.096 15.457 -30.962 1.00 79.19 99 SER A O 1
ATOM 797 N N . HIS A 1 100 ? 23.034 13.529 -30.574 1.00 73.06 100 HIS A N 1
ATOM 798 C CA . HIS A 1 100 ? 23.480 12.886 -31.819 1.00 73.06 100 HIS A CA 1
ATOM 799 C C . HIS A 1 100 ? 22.947 13.571 -33.084 1.00 73.06 100 HIS A C 1
ATOM 801 O O . HIS A 1 100 ? 23.557 13.466 -34.145 1.00 73.06 100 HIS A O 1
ATOM 807 N N . ARG A 1 101 ? 21.805 14.267 -33.003 1.00 64.25 101 ARG A N 1
ATOM 808 C CA . ARG A 1 101 ? 21.312 15.109 -34.104 1.00 64.25 101 ARG A CA 1
ATOM 809 C C . ARG A 1 101 ? 22.049 16.444 -34.200 1.00 64.25 101 ARG A C 1
ATOM 811 O O . ARG A 1 101 ? 22.200 16.949 -35.310 1.00 64.25 101 ARG A O 1
ATOM 818 N N . ASP A 1 102 ? 22.490 16.995 -33.073 1.00 60.78 102 ASP A N 1
ATOM 819 C CA . ASP A 1 102 ? 23.178 18.290 -33.017 1.00 60.78 102 ASP A CA 1
ATOM 820 C C . ASP A 1 102 ? 24.659 18.209 -33.430 1.00 60.78 102 ASP A C 1
ATOM 822 O O . ASP A 1 102 ? 25.210 19.203 -33.897 1.00 60.78 102 ASP A O 1
ATOM 826 N N . ASP A 1 103 ? 25.274 17.019 -33.413 1.00 56.31 103 ASP A N 1
ATOM 827 C CA . ASP A 1 103 ? 26.632 16.778 -33.944 1.00 56.31 103 ASP A CA 1
ATOM 828 C C . ASP A 1 103 ? 26.762 16.993 -35.475 1.00 56.31 103 ASP A C 1
ATOM 830 O O . ASP A 1 103 ? 27.861 16.929 -36.028 1.00 56.31 103 ASP A O 1
ATOM 834 N N . GLY A 1 104 ? 25.661 17.276 -36.184 1.00 55.69 104 GLY A N 1
ATOM 835 C CA . GLY A 1 104 ? 25.645 17.627 -37.613 1.00 55.69 104 GLY A CA 1
ATOM 836 C C . GLY A 1 104 ? 25.098 19.024 -37.930 1.00 55.69 104 GLY A C 1
ATOM 837 O O . GLY A 1 104 ? 25.041 19.410 -39.099 1.00 55.69 104 GLY A O 1
ATOM 838 N N . GLY A 1 105 ? 24.682 19.788 -36.919 1.00 56.66 105 GLY A N 1
ATOM 839 C CA . GLY A 1 105 ? 24.147 21.133 -37.078 1.00 56.66 105 GLY A CA 1
ATOM 840 C C . 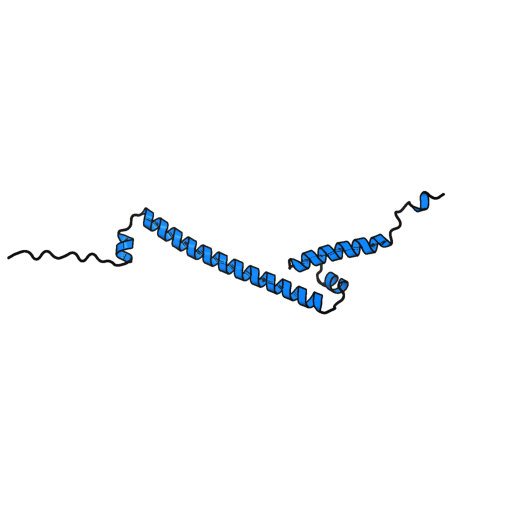GLY A 1 105 ? 25.250 22.170 -36.951 1.00 56.66 105 GLY A C 1
ATOM 841 O O . GLY A 1 105 ? 25.420 22.767 -35.892 1.00 56.66 105 GLY A O 1
ATOM 842 N N . LEU A 1 106 ? 25.992 22.416 -38.036 1.00 57.31 106 LEU A N 1
ATOM 843 C CA . LEU A 1 106 ? 26.760 23.654 -38.176 1.00 57.31 106 LEU A CA 1
ATOM 844 C C . LEU A 1 106 ? 25.859 24.810 -37.731 1.00 57.31 106 LEU A C 1
ATOM 846 O O . LEU A 1 106 ? 24.805 25.017 -38.335 1.00 57.31 106 LEU A O 1
ATOM 850 N N . ILE A 1 107 ? 26.255 25.531 -36.677 1.00 61.81 107 ILE A N 1
ATOM 851 C CA . ILE A 1 107 ? 25.596 26.768 -36.250 1.00 61.81 107 ILE A CA 1
ATOM 852 C C . ILE A 1 107 ? 25.284 27.573 -37.523 1.00 61.81 107 ILE A C 1
ATOM 854 O O . ILE A 1 107 ? 26.238 27.941 -38.223 1.00 61.81 107 ILE A O 1
ATOM 858 N N . PRO A 1 108 ? 24.002 27.821 -37.866 1.00 56.25 108 PRO A N 1
ATOM 859 C CA . PRO A 1 108 ? 23.645 28.560 -39.069 1.00 56.25 108 PRO A CA 1
ATOM 860 C C . PRO A 1 108 ? 24.215 29.974 -38.940 1.00 56.25 108 PRO A C 1
ATOM 862 O O . PRO A 1 108 ? 23.669 30.807 -38.221 1.00 56.25 108 PRO A O 1
ATOM 865 N N . GLY A 1 109 ? 25.376 30.215 -39.552 1.00 59.19 109 GLY A N 1
ATOM 866 C CA . GLY A 1 109 ? 26.086 31.494 -39.480 1.00 59.19 109 GLY A CA 1
ATOM 867 C C . GLY A 1 109 ? 27.570 31.435 -39.103 1.00 59.19 109 GLY A C 1
ATOM 868 O O . GLY A 1 109 ? 28.238 32.458 -39.220 1.00 59.19 109 GLY A O 1
ATOM 869 N N . ALA A 1 110 ? 28.138 30.288 -38.708 1.00 58.25 110 ALA A N 1
ATOM 870 C CA . ALA A 1 110 ? 29.586 30.207 -38.446 1.00 58.25 110 ALA A CA 1
ATOM 871 C C . ALA A 1 110 ? 30.428 30.386 -39.727 1.00 58.25 110 ALA A C 1
ATOM 873 O O . ALA A 1 110 ? 31.485 31.011 -39.697 1.00 58.25 110 ALA A O 1
ATOM 874 N N . SER A 1 111 ? 29.914 29.922 -40.868 1.00 59.97 111 SER A N 1
ATOM 875 C CA . SER A 1 111 ? 30.516 30.096 -42.195 1.00 59.97 111 SER A CA 1
ATOM 876 C C . SER A 1 111 ? 30.308 31.488 -42.806 1.00 59.97 111 SER A C 1
ATOM 878 O O . SER A 1 111 ? 30.948 31.799 -43.798 1.00 59.97 111 SER A O 1
ATOM 880 N N . GLN A 1 112 ? 29.464 32.346 -42.219 1.00 62.16 112 GLN A N 1
ATOM 881 C CA . GLN A 1 112 ? 29.265 33.734 -42.674 1.00 62.16 112 GLN A CA 1
ATOM 882 C C . GLN A 1 112 ? 30.191 34.748 -41.987 1.00 62.16 112 GLN A C 1
ATOM 884 O O . GLN A 1 112 ? 30.154 35.926 -42.321 1.00 62.16 112 GLN A O 1
ATOM 889 N N . ARG A 1 113 ? 30.995 34.320 -41.003 1.00 60.12 113 ARG A N 1
ATOM 890 C CA . ARG A 1 113 ? 31.930 35.194 -40.268 1.00 60.12 113 ARG A CA 1
ATOM 891 C C . ARG A 1 113 ? 33.387 35.045 -40.708 1.00 60.12 113 ARG A C 1
ATOM 893 O O . ARG A 1 113 ? 34.249 35.712 -40.145 1.00 60.12 113 ARG A O 1
ATOM 900 N N . ILE A 1 114 ? 33.647 34.146 -41.654 1.00 62.72 114 ILE A N 1
ATOM 901 C CA . ILE A 1 114 ? 34.961 33.918 -42.255 1.00 62.72 114 ILE A CA 1
ATOM 902 C C . ILE A 1 114 ? 34.837 34.239 -43.748 1.00 62.72 114 ILE A C 1
ATOM 904 O O . ILE A 1 114 ? 34.880 33.346 -44.584 1.00 62.72 114 ILE A O 1
ATOM 908 N N . ASP A 1 115 ? 34.579 35.507 -44.046 1.00 49.72 115 ASP A N 1
ATOM 909 C CA . ASP A 1 115 ? 34.931 36.191 -45.296 1.00 49.72 115 ASP A CA 1
ATOM 910 C C . ASP A 1 115 ? 35.040 37.694 -44.988 1.00 49.72 115 ASP A C 1
ATOM 912 O O . ASP A 1 115 ? 34.185 38.192 -44.211 1.00 49.72 115 ASP A O 1
#

pLDDT: mean 80.98, std 13.16, range [49.72, 98.31]

Radius of gyration: 34.73 Å; chains: 1; bounding box: 64×56×107 Å

Secondary structure (DSSP, 8-state):
-------------HHHHHHHS-HHHHHHHHHHHHHHHHHHHHHHHHHHHHHHHHHHHHHHHHHHTTT--HHHHHHHHTT---SHHHHHHHHHHHHHHHHHHHTT---TTGGGS--

Sequence (115 aa):
MEPIQATQAIDFSLFALFAQASLTVKIVMIVLVLASFWAWAIIIQKLIAYAAARQDASRFDRRFWSGEPLDDLYDRLGDRPKGASERIFAAGMTEWRRSHRDDGGLIPGASQRID

Organism: NCBI:txid453836